Protein AF-A0A067FEH3-F1 (afdb_monomer_lite)

Secondary structure (DSSP, 8-state):
-----HHHHHHHHH-SSHHHHHHHHHHHHHH-TTS-TT---HHHHHHHHHHHHH-TTSS-SS-SEEE--TT-SSS---B-GGG--HHHHHHHHH--EEEEE-SSTT--EEEEE-EETTEE--S-SEEE-B-GGGHHHHHHHHHS----

InterPro domains:
  IPR003406 Glycosyl transferase, family 14 [PF02485] (1-92)
  IPR044174 Glycosyltransferase BC10-like [PTHR31042] (1-140)

pLDDT: mean 90.3, std 10.2, range [41.12, 98.25]

Structure (mmCIF, N/CA/C/O backbone):
data_AF-A0A067FEH3-F1
#
_entry.id   AF-A0A067FEH3-F1
#
loop_
_atom_site.group_PDB
_atom_site.id
_atom_site.type_symbol
_atom_site.label_atom_id
_atom_site.label_alt_id
_atom_site.label_comp_id
_atom_site.label_asym_id
_atom_site.label_entity_id
_atom_site.label_seq_id
_atom_site.pdbx_PDB_ins_code
_atom_site.Cartn_x
_atom_site.Cartn_y
_atom_site.Cartn_z
_atom_site.occupancy
_atom_site.B_iso_or_equiv
_atom_site.auth_seq_id
_atom_site.auth_comp_id
_atom_site.auth_asym_id
_atom_site.auth_atom_id
_atom_site.pdbx_PDB_model_num
ATOM 1 N N . TRP A 1 1 ? 1.293 -4.249 -1.354 1.00 89.81 1 TRP A N 1
ATOM 2 C CA . TRP A 1 1 ? -0.117 -4.588 -1.665 1.00 89.81 1 TRP A CA 1
ATOM 3 C C . TRP A 1 1 ? -0.618 -3.715 -2.790 1.00 89.81 1 TRP A C 1
ATOM 5 O O . TRP A 1 1 ? -0.515 -2.495 -2.693 1.00 89.81 1 TRP A O 1
ATOM 15 N N . PHE A 1 2 ? -1.157 -4.326 -3.836 1.00 93.31 2 PHE A N 1
ATOM 16 C CA . PHE A 1 2 ? -1.626 -3.628 -5.027 1.00 93.31 2 PHE A CA 1
ATOM 17 C C . PHE A 1 2 ? -2.899 -4.289 -5.554 1.00 93.31 2 PHE A C 1
ATOM 19 O O . PHE A 1 2 ? -3.169 -5.456 -5.277 1.00 93.31 2 PHE A O 1
ATOM 26 N N . ALA A 1 3 ? -3.658 -3.531 -6.335 1.00 93.75 3 ALA A N 1
ATOM 27 C CA . ALA A 1 3 ? -4.679 -4.055 -7.226 1.00 93.75 3 ALA A CA 1
ATOM 28 C C . ALA A 1 3 ? -4.201 -3.822 -8.660 1.00 93.75 3 ALA A C 1
ATOM 30 O O . ALA A 1 3 ? -3.560 -2.811 -8.942 1.00 93.75 3 ALA A O 1
ATOM 31 N N . MET A 1 4 ? -4.487 -4.759 -9.557 1.00 94.50 4 MET A N 1
ATOM 32 C CA . MET A 1 4 ? -3.948 -4.738 -10.913 1.00 94.50 4 MET A CA 1
ATOM 33 C C . MET A 1 4 ? -5.046 -5.063 -11.922 1.00 94.50 4 M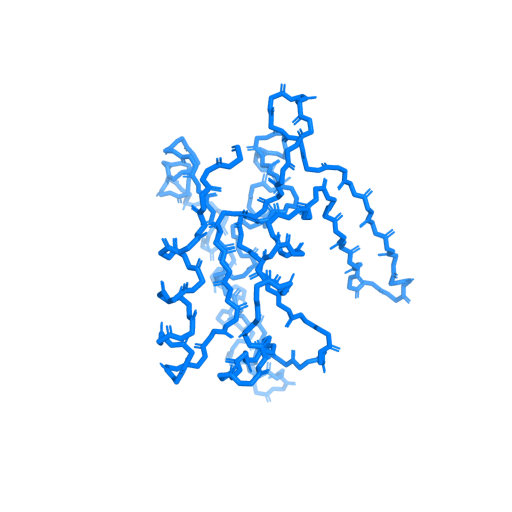ET A C 1
ATOM 35 O O . MET A 1 4 ? -5.849 -5.971 -11.711 1.00 94.50 4 MET A O 1
ATOM 39 N N . LYS A 1 5 ? -5.081 -4.323 -13.035 1.00 95.00 5 LYS A N 1
ATOM 40 C CA . LYS A 1 5 ? -5.953 -4.650 -14.168 1.00 95.00 5 LYS A CA 1
ATOM 41 C C . LYS A 1 5 ? -5.382 -5.848 -14.922 1.00 95.00 5 LYS A C 1
ATOM 43 O O . LYS A 1 5 ? -4.169 -6.027 -14.991 1.00 95.00 5 LYS A O 1
ATOM 48 N N . ARG A 1 6 ? -6.248 -6.609 -15.594 1.00 97.88 6 ARG A N 1
ATOM 49 C CA . ARG A 1 6 ? -5.829 -7.748 -16.429 1.00 97.88 6 ARG A CA 1
ATOM 50 C C . ARG A 1 6 ? -4.739 -7.375 -17.443 1.00 97.88 6 ARG A C 1
ATOM 52 O O . ARG A 1 6 ? -3.794 -8.135 -17.604 1.00 97.88 6 ARG A O 1
ATOM 59 N N . GLN A 1 7 ? -4.850 -6.210 -18.087 1.00 96.81 7 GLN A N 1
ATOM 60 C CA . GLN A 1 7 ? -3.854 -5.746 -19.063 1.00 96.81 7 GLN A CA 1
ATOM 61 C C . GLN A 1 7 ? -2.451 -5.623 -18.448 1.00 96.81 7 GLN A C 1
ATOM 63 O O . GLN A 1 7 ? -1.484 -6.111 -19.020 1.00 96.81 7 GLN A O 1
ATOM 68 N N . HIS A 1 8 ? -2.348 -5.049 -17.245 1.00 97.19 8 HIS A N 1
ATOM 69 C CA . HIS A 1 8 ? -1.084 -4.882 -16.533 1.00 97.19 8 HIS A CA 1
ATOM 70 C C . HIS A 1 8 ? -0.523 -6.236 -16.096 1.00 97.19 8 HIS A C 1
ATOM 72 O O . HIS A 1 8 ? 0.671 -6.460 -16.236 1.00 97.19 8 HIS A O 1
ATOM 78 N N . ALA A 1 9 ? -1.376 -7.180 -15.688 1.00 98.06 9 ALA A N 1
ATOM 79 C CA . ALA A 1 9 ? -0.938 -8.537 -15.355 1.00 98.06 9 ALA A CA 1
ATO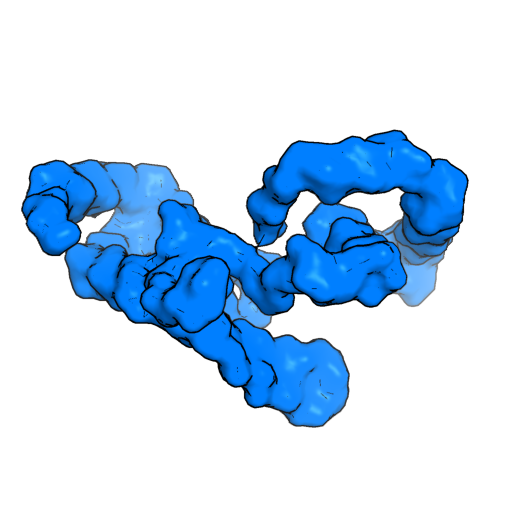M 80 C C . ALA A 1 9 ? -0.317 -9.262 -16.560 1.00 98.06 9 ALA A C 1
ATOM 82 O O . ALA A 1 9 ? 0.718 -9.908 -16.421 1.00 98.06 9 ALA A O 1
ATOM 83 N N . VAL A 1 10 ? -0.908 -9.118 -17.752 1.00 98.25 10 VAL A N 1
ATOM 84 C CA . VAL A 1 10 ? -0.336 -9.671 -18.991 1.00 98.25 10 VAL A CA 1
ATOM 85 C C . VAL A 1 10 ? 1.016 -9.024 -19.305 1.00 98.25 10 VAL A C 1
ATOM 87 O O . VAL A 1 10 ? 1.958 -9.741 -19.624 1.00 98.25 10 VAL A O 1
ATOM 90 N N . ILE A 1 11 ? 1.138 -7.700 -19.154 1.00 97.31 11 ILE A N 1
ATOM 91 C CA . ILE A 1 11 ? 2.406 -6.977 -19.355 1.00 97.31 11 ILE A CA 1
ATOM 92 C C . ILE A 1 11 ? 3.485 -7.473 -18.379 1.00 97.31 11 ILE A C 1
ATOM 94 O O . ILE A 1 11 ? 4.610 -7.717 -18.798 1.00 97.31 11 ILE A O 1
ATOM 98 N N . THR A 1 12 ? 3.149 -7.679 -17.100 1.00 97.06 12 THR A N 1
ATOM 99 C CA . THR A 1 12 ? 4.077 -8.247 -16.108 1.00 97.06 12 THR A CA 1
ATOM 100 C C . THR A 1 12 ? 4.536 -9.653 -16.489 1.00 97.06 12 THR A C 1
ATOM 102 O O . THR A 1 12 ? 5.724 -9.941 -16.409 1.00 97.06 12 THR A O 1
ATOM 105 N N . LEU A 1 13 ? 3.620 -10.530 -16.913 1.00 97.31 13 LEU A N 1
ATOM 106 C CA . LEU A 1 13 ? 3.962 -11.903 -17.307 1.00 97.31 13 LEU A CA 1
ATOM 107 C C . LEU A 1 13 ? 4.816 -11.960 -18.579 1.00 97.31 13 LEU A C 1
ATOM 109 O O . LEU A 1 13 ? 5.610 -12.883 -18.740 1.00 97.31 13 LEU A O 1
ATOM 113 N N . ALA A 1 14 ? 4.639 -10.993 -19.477 1.00 97.69 14 ALA A N 1
ATOM 114 C CA . ALA A 1 14 ? 5.392 -10.896 -20.717 1.00 97.69 14 ALA A CA 1
ATOM 115 C C . ALA A 1 14 ? 6.772 -10.235 -20.545 1.00 97.69 14 ALA A C 1
ATOM 117 O O . ALA A 1 14 ? 7.543 -10.216 -21.505 1.00 97.69 14 ALA A O 1
ATOM 118 N N . ASP A 1 15 ? 7.104 -9.688 -19.367 1.00 97.50 15 ASP A N 1
ATOM 119 C CA . ASP A 1 15 ? 8.379 -8.996 -19.176 1.00 97.50 15 ASP A CA 1
ATOM 120 C C . ASP A 1 15 ? 9.565 -9.968 -19.139 1.00 97.50 15 ASP A C 1
ATOM 122 O O . ASP A 1 15 ? 9.845 -10.643 -18.147 1.00 97.50 15 ASP A O 1
ATOM 126 N N . ASN A 1 16 ? 10.318 -9.975 -20.232 1.00 96.88 16 ASN A N 1
ATOM 127 C CA . ASN A 1 16 ? 11.575 -10.694 -20.384 1.00 96.88 16 ASN A CA 1
ATOM 128 C C . ASN A 1 16 ? 12.797 -9.757 -20.430 1.00 96.88 16 ASN A C 1
ATOM 130 O O . ASN A 1 16 ? 13.917 -10.236 -20.611 1.00 96.88 16 ASN A O 1
ATOM 134 N N . LEU A 1 17 ? 12.609 -8.441 -20.267 1.00 96.25 17 LEU A N 1
ATOM 135 C CA . LEU A 1 17 ? 13.663 -7.437 -20.424 1.00 96.25 17 LEU A CA 1
ATOM 136 C C . LEU A 1 17 ? 14.063 -6.789 -19.095 1.00 96.25 17 LEU A C 1
ATOM 138 O O . LEU A 1 17 ? 15.260 -6.682 -18.808 1.00 96.25 17 LEU A O 1
ATOM 142 N N . TYR A 1 18 ? 13.098 -6.325 -18.298 1.00 96.62 18 TYR A N 1
ATOM 143 C CA . TYR A 1 18 ? 13.375 -5.571 -17.072 1.00 96.62 18 TYR A CA 1
ATOM 144 C C . TYR A 1 18 ? 13.465 -6.477 -15.848 1.00 96.62 18 TYR A C 1
ATOM 146 O O . TYR A 1 18 ? 14.375 -6.297 -15.036 1.00 96.62 18 TYR A O 1
ATOM 154 N N . TYR A 1 19 ? 12.595 -7.482 -15.729 1.00 95.75 19 TYR A N 1
ATOM 155 C CA . TYR A 1 19 ? 12.597 -8.403 -14.596 1.00 95.75 19 TYR A CA 1
ATOM 156 C C . TYR A 1 19 ? 13.927 -9.148 -14.430 1.00 95.75 19 TYR A C 1
ATOM 158 O O . TYR A 1 19 ? 14.440 -9.146 -13.310 1.00 95.75 19 TYR A O 1
ATOM 166 N N . PRO A 1 20 ? 14.563 -9.711 -15.485 1.00 95.75 20 PRO A N 1
ATOM 167 C CA . PRO A 1 20 ? 15.865 -10.359 -15.323 1.00 95.75 20 PRO A CA 1
ATOM 168 C C . PRO A 1 20 ? 16.929 -9.398 -14.783 1.00 95.75 20 PRO A C 1
ATOM 170 O O . PRO A 1 20 ? 17.641 -9.741 -13.845 1.00 95.75 20 PRO A O 1
ATOM 173 N N . LYS A 1 21 ? 16.971 -8.156 -15.287 1.00 94.38 21 LYS A N 1
ATOM 174 C CA . LYS A 1 21 ? 17.904 -7.126 -14.803 1.00 94.38 21 LYS A CA 1
ATOM 175 C C . LYS A 1 21 ? 17.646 -6.773 -13.338 1.00 94.38 21 LYS A C 1
ATOM 177 O O . LYS A 1 21 ? 18.587 -6.693 -12.552 1.00 94.38 21 LYS A O 1
ATOM 182 N N . PHE A 1 22 ? 16.380 -6.580 -12.964 1.00 93.25 22 PHE A N 1
ATOM 183 C CA . PHE A 1 22 ? 15.990 -6.304 -11.582 1.00 93.25 22 PHE A CA 1
ATOM 184 C C . PHE A 1 22 ? 16.382 -7.462 -10.653 1.00 93.25 22 PHE A C 1
ATOM 186 O O . PHE A 1 22 ? 17.006 -7.236 -9.615 1.00 93.25 22 PHE A O 1
ATOM 193 N N . ARG A 1 23 ? 16.065 -8.703 -11.043 1.00 92.25 23 ARG A N 1
ATOM 194 C CA . ARG A 1 23 ? 16.409 -9.929 -10.313 1.00 92.25 23 ARG A CA 1
ATOM 195 C C . ARG A 1 23 ? 17.916 -10.053 -10.114 1.00 92.25 23 ARG A C 1
ATOM 197 O O . ARG A 1 23 ? 18.350 -10.331 -9.003 1.00 92.25 23 ARG A O 1
ATOM 204 N N . ASP A 1 24 ? 18.714 -9.833 -11.151 1.00 91.69 24 ASP A N 1
ATOM 205 C CA . ASP A 1 24 ? 20.163 -10.019 -11.067 1.00 91.69 24 ASP A CA 1
ATOM 206 C C . ASP A 1 24 ? 20.803 -8.980 -10.130 1.00 91.69 24 ASP A C 1
ATOM 208 O O . ASP A 1 24 ? 21.618 -9.332 -9.276 1.00 91.69 24 ASP A O 1
ATOM 212 N N . VAL A 1 25 ? 20.365 -7.715 -10.192 1.00 88.31 25 VAL A N 1
ATOM 213 C CA . VAL A 1 25 ? 20.784 -6.672 -9.235 1.00 88.31 25 VAL A CA 1
ATOM 214 C C . VAL A 1 25 ? 20.363 -7.031 -7.809 1.00 88.31 25 VAL A C 1
ATOM 216 O O . VAL A 1 25 ? 21.172 -6.954 -6.884 1.00 88.31 25 VAL A O 1
ATOM 219 N N . CYS A 1 26 ? 19.114 -7.457 -7.634 1.00 87.06 26 CYS A N 1
ATOM 220 C CA . CYS A 1 26 ? 18.570 -7.915 -6.361 1.00 87.06 26 CYS A CA 1
ATOM 221 C C . CYS A 1 26 ? 19.408 -9.053 -5.749 1.00 87.06 26 CYS A C 1
ATOM 223 O O . CYS A 1 26 ? 19.794 -8.972 -4.580 1.00 87.06 26 CYS A O 1
ATOM 225 N N . LEU A 1 27 ? 19.759 -10.068 -6.544 1.00 85.38 27 LEU A N 1
ATOM 226 C CA . LEU A 1 27 ? 20.594 -11.195 -6.125 1.00 85.38 27 LEU A CA 1
ATOM 227 C C . LEU A 1 27 ? 22.005 -10.740 -5.736 1.00 85.38 27 LEU A C 1
ATOM 229 O O . LEU A 1 27 ? 22.502 -11.114 -4.675 1.00 85.38 27 LEU A O 1
ATOM 233 N N . ILE A 1 28 ? 22.635 -9.874 -6.536 1.00 84.69 28 ILE A N 1
ATOM 234 C CA . ILE A 1 28 ? 23.952 -9.301 -6.211 1.00 84.69 28 ILE A CA 1
ATOM 235 C C . ILE A 1 28 ? 23.903 -8.545 -4.876 1.00 84.69 28 ILE A C 1
ATOM 237 O O . ILE A 1 28 ? 24.829 -8.644 -4.068 1.00 84.69 28 ILE A O 1
ATOM 241 N N . MET A 1 29 ? 22.833 -7.787 -4.624 1.00 80.94 29 MET A N 1
ATOM 242 C CA . MET A 1 29 ? 22.654 -7.064 -3.363 1.00 80.94 29 MET A CA 1
ATOM 243 C C . MET A 1 29 ? 22.483 -8.008 -2.170 1.00 80.94 29 MET A C 1
ATOM 245 O O . MET A 1 29 ? 23.049 -7.733 -1.115 1.00 80.94 29 MET A O 1
ATOM 249 N N . GLN A 1 30 ? 21.755 -9.116 -2.334 1.00 78.19 30 GLN A N 1
ATOM 250 C CA . GLN A 1 30 ? 21.559 -10.121 -1.283 1.00 78.19 30 GLN A CA 1
ATOM 251 C C . GLN A 1 30 ? 22.841 -10.907 -0.963 1.00 78.19 30 GLN A C 1
ATOM 253 O O . GLN A 1 30 ? 23.094 -11.225 0.200 1.00 78.19 30 GLN A O 1
ATOM 258 N N . LEU A 1 31 ? 23.662 -11.201 -1.975 1.00 80.12 31 LEU A N 1
ATOM 259 C CA . LEU A 1 31 ? 24.894 -11.984 -1.829 1.00 80.12 31 LEU A CA 1
ATOM 260 C C . LEU A 1 31 ? 26.087 -11.167 -1.318 1.00 80.12 31 LEU A C 1
ATOM 262 O O . LEU A 1 31 ? 27.097 -11.748 -0.930 1.00 80.12 31 LEU A O 1
ATOM 266 N N . ASN A 1 32 ? 26.004 -9.834 -1.309 1.00 74.50 32 ASN A N 1
ATOM 267 C CA . ASN A 1 32 ? 27.110 -8.983 -0.885 1.00 74.50 32 ASN A CA 1
ATOM 268 C C . ASN A 1 32 ? 27.197 -8.903 0.655 1.00 74.50 32 ASN A C 1
ATOM 270 O O . ASN A 1 32 ? 26.364 -8.243 1.271 1.00 74.50 32 ASN A O 1
ATOM 274 N N . PRO A 1 33 ? 28.236 -9.472 1.299 1.00 69.88 33 PRO A N 1
ATOM 275 C CA . PRO A 1 33 ? 28.358 -9.485 2.759 1.00 69.88 33 PRO A CA 1
ATOM 276 C C . PRO A 1 33 ? 28.657 -8.106 3.370 1.00 69.88 33 PRO A C 1
ATOM 278 O O . PRO A 1 33 ? 28.515 -7.937 4.576 1.00 69.88 33 PRO A O 1
ATOM 281 N N . LYS A 1 34 ? 29.066 -7.119 2.557 1.00 72.06 34 LYS A N 1
ATOM 282 C CA . LYS A 1 34 ? 29.303 -5.727 2.980 1.00 72.06 34 LYS A CA 1
ATOM 283 C C . LYS A 1 34 ? 28.064 -4.842 2.846 1.00 72.06 34 LYS A C 1
ATOM 285 O O . LYS A 1 34 ? 28.074 -3.712 3.326 1.00 72.06 34 LYS A O 1
ATOM 290 N N . ARG A 1 35 ? 27.017 -5.310 2.161 1.00 63.31 35 ARG A N 1
ATOM 291 C CA . ARG A 1 35 ? 25.737 -4.606 2.056 1.00 63.31 35 ARG A CA 1
ATOM 292 C C . ARG A 1 35 ? 24.742 -5.300 2.970 1.00 63.31 35 ARG A C 1
ATOM 294 O O . ARG A 1 35 ? 24.708 -6.521 3.060 1.00 63.31 35 ARG A O 1
ATOM 301 N N . ASN A 1 36 ? 23.947 -4.511 3.682 1.00 57.62 36 ASN A N 1
ATOM 302 C CA . ASN A 1 36 ? 22.897 -5.058 4.528 1.00 57.62 36 ASN A CA 1
ATOM 303 C C . ASN A 1 36 ? 21.978 -5.927 3.645 1.00 57.62 36 ASN A C 1
ATOM 305 O O . ASN A 1 36 ? 21.452 -5.431 2.647 1.00 57.62 36 ASN A O 1
ATOM 309 N N . ARG A 1 37 ? 21.800 -7.210 3.986 1.00 55.78 37 ARG A N 1
ATOM 310 C CA . ARG A 1 37 ? 21.097 -8.237 3.178 1.00 55.78 37 ARG A CA 1
ATOM 311 C C . ARG A 1 37 ? 19.602 -7.947 2.921 1.00 55.78 37 ARG A C 1
ATOM 313 O O . ARG A 1 37 ? 18.896 -8.782 2.371 1.00 55.78 37 ARG A O 1
ATOM 320 N N . SER A 1 38 ? 19.101 -6.785 3.339 1.00 57.72 38 SER A N 1
ATOM 321 C CA . SER A 1 38 ? 17.685 -6.510 3.604 1.00 57.72 38 SER A CA 1
ATOM 322 C C . SER A 1 38 ? 16.954 -5.707 2.519 1.00 57.72 38 SER A C 1
ATOM 324 O O . SER A 1 38 ? 15.786 -5.386 2.711 1.00 57.72 38 SER A O 1
ATOM 326 N N . TYR A 1 39 ? 17.596 -5.327 1.411 1.00 66.12 39 TYR A N 1
ATOM 327 C CA . TYR A 1 39 ? 17.033 -4.281 0.537 1.00 66.12 39 TYR A CA 1
ATOM 328 C C . TYR A 1 39 ? 16.361 -4.755 -0.750 1.00 66.12 39 TYR A C 1
ATOM 330 O O . TYR A 1 39 ? 15.831 -3.925 -1.483 1.00 66.12 39 TYR A O 1
ATOM 338 N N . CYS A 1 40 ? 16.346 -6.056 -1.044 1.00 78.06 40 CYS A N 1
ATOM 339 C CA . CYS A 1 40 ? 15.552 -6.535 -2.168 1.00 78.06 40 CYS A CA 1
ATOM 340 C C . CYS A 1 40 ? 14.175 -7.019 -1.707 1.00 78.06 40 CYS A C 1
ATOM 342 O O . CYS A 1 40 ? 13.985 -8.199 -1.416 1.00 78.06 40 CYS A O 1
ATOM 344 N N . VAL A 1 41 ? 13.227 -6.084 -1.668 1.00 85.06 41 VAL A N 1
ATOM 345 C CA . VAL A 1 41 ? 11.799 -6.332 -1.434 1.00 85.06 41 VAL A CA 1
ATOM 346 C C . VAL A 1 41 ? 11.091 -6.244 -2.786 1.00 85.06 41 VAL A C 1
ATOM 348 O O . VAL A 1 41 ? 10.537 -5.214 -3.171 1.00 85.06 41 VAL A O 1
ATOM 351 N N . ALA A 1 42 ? 11.253 -7.294 -3.597 1.00 87.69 42 ALA A N 1
ATOM 352 C CA . ALA A 1 42 ? 10.846 -7.282 -5.003 1.00 87.69 42 ALA A CA 1
ATOM 353 C C . ALA A 1 42 ? 9.350 -6.980 -5.180 1.00 87.69 42 ALA A C 1
ATOM 355 O O . ALA A 1 42 ? 8.969 -6.244 -6.088 1.00 87.69 42 ALA A O 1
ATOM 356 N N . ASP A 1 43 ? 8.516 -7.498 -4.286 1.00 87.88 43 ASP A N 1
ATOM 357 C CA . ASP A 1 43 ? 7.074 -7.275 -4.243 1.00 87.88 43 ASP A CA 1
ATOM 358 C C . ASP A 1 43 ? 6.680 -5.821 -3.928 1.00 87.88 43 ASP A C 1
ATOM 360 O O . ASP A 1 43 ? 5.605 -5.382 -4.342 1.00 87.88 43 ASP A O 1
ATOM 364 N N . GLU A 1 44 ? 7.546 -5.053 -3.261 1.00 90.94 44 GLU A N 1
ATOM 365 C CA . GLU A 1 44 ? 7.324 -3.628 -2.980 1.00 90.94 44 GLU A CA 1
ATOM 366 C C . GLU A 1 44 ? 7.927 -2.697 -4.039 1.00 90.94 44 GLU A C 1
ATOM 368 O O . GLU A 1 44 ? 7.422 -1.591 -4.232 1.00 90.94 44 GLU A O 1
ATOM 373 N N . HIS A 1 45 ? 8.975 -3.126 -4.750 1.00 90.00 45 HIS A N 1
ATOM 374 C CA . HIS A 1 45 ? 9.738 -2.236 -5.633 1.00 90.00 45 HIS A CA 1
ATOM 375 C C . HIS A 1 45 ? 9.586 -2.521 -7.126 1.00 90.00 45 HIS A C 1
ATOM 377 O O . HIS A 1 45 ? 9.515 -1.577 -7.911 1.00 90.00 45 HIS A O 1
ATOM 383 N N . TYR A 1 46 ? 9.521 -3.785 -7.547 1.00 94.31 46 TYR A N 1
ATOM 384 C CA . TYR A 1 46 ? 9.629 -4.107 -8.970 1.00 94.31 46 TYR A CA 1
ATOM 385 C C . TYR A 1 46 ? 8.436 -3.579 -9.776 1.00 94.31 46 TYR A C 1
ATOM 387 O O . TYR A 1 46 ? 8.637 -2.843 -10.739 1.00 94.31 46 TYR A O 1
ATOM 395 N N . LEU A 1 47 ? 7.199 -3.888 -9.369 1.00 95.56 47 LEU A N 1
ATOM 396 C CA . LEU A 1 47 ? 6.010 -3.475 -10.125 1.00 95.56 47 LEU A CA 1
ATOM 397 C C . LEU A 1 47 ? 5.847 -1.946 -10.199 1.00 95.56 47 LEU A C 1
ATOM 399 O O . LEU A 1 47 ? 5.624 -1.450 -11.305 1.00 95.56 47 LEU A O 1
ATOM 403 N N . PRO A 1 48 ? 5.998 -1.172 -9.101 1.00 93.69 48 PRO A N 1
ATOM 404 C CA . PRO A 1 48 ? 5.952 0.287 -9.187 1.00 93.69 48 PRO A CA 1
ATOM 405 C C . PRO A 1 48 ? 7.031 0.867 -10.106 1.00 93.69 48 PRO A C 1
ATOM 407 O O . PRO A 1 48 ? 6.732 1.744 -10.911 1.00 93.69 48 PRO A O 1
ATOM 410 N N . THR A 1 49 ? 8.270 0.364 -10.042 1.00 93.81 49 THR A N 1
ATOM 411 C CA . THR A 1 49 ? 9.347 0.822 -10.934 1.00 93.81 49 THR A CA 1
ATOM 412 C C . THR A 1 49 ? 9.055 0.474 -12.390 1.00 93.81 49 THR A C 1
ATOM 414 O O . THR A 1 49 ? 9.188 1.328 -13.263 1.00 93.81 49 THR A O 1
ATOM 417 N N . PHE A 1 50 ? 8.638 -0.762 -12.655 1.00 96.62 50 PHE A N 1
ATOM 418 C CA . PHE A 1 50 ? 8.379 -1.252 -14.002 1.00 96.62 50 PHE A CA 1
ATOM 419 C C . PHE A 1 50 ? 7.247 -0.476 -14.684 1.00 96.62 50 PHE A C 1
ATOM 421 O O . PHE A 1 50 ? 7.425 0.028 -15.793 1.00 96.62 50 PHE A O 1
ATOM 428 N N . PHE A 1 51 ? 6.112 -0.285 -14.009 1.00 96.94 51 PHE A N 1
ATOM 429 C CA . PHE A 1 51 ? 4.997 0.451 -14.604 1.00 96.94 51 PHE A CA 1
ATOM 430 C C . PHE A 1 51 ? 5.222 1.958 -14.679 1.00 96.94 51 PHE A C 1
ATOM 432 O O . PHE A 1 51 ? 4.710 2.580 -15.602 1.00 96.94 51 PHE A O 1
ATOM 439 N N . ASN A 1 52 ? 6.042 2.544 -13.805 1.00 95.25 52 ASN A N 1
ATOM 440 C CA . ASN A 1 52 ? 6.439 3.943 -13.966 1.00 95.25 52 ASN A CA 1
ATOM 441 C C . ASN A 1 52 ? 7.276 4.175 -15.243 1.00 95.25 52 ASN A C 1
ATOM 443 O O . ASN A 1 52 ? 7.308 5.288 -15.758 1.00 95.25 52 ASN A O 1
ATOM 447 N N . ILE A 1 53 ? 7.943 3.136 -15.763 1.00 95.88 53 ILE A N 1
ATOM 448 C CA . ILE A 1 53 ? 8.676 3.188 -17.037 1.00 95.88 53 ILE A CA 1
ATOM 449 C C . ILE A 1 53 ? 7.737 2.924 -18.221 1.00 95.88 53 ILE A C 1
ATOM 451 O O . ILE A 1 53 ? 7.798 3.641 -19.216 1.00 95.88 53 ILE A O 1
ATOM 455 N N . ILE A 1 54 ? 6.900 1.885 -18.133 1.00 96.69 54 ILE A N 1
ATOM 456 C CA . ILE A 1 54 ? 6.151 1.364 -19.290 1.00 96.69 54 ILE A CA 1
ATOM 457 C C . ILE A 1 54 ? 4.779 2.017 -19.478 1.00 96.69 54 ILE A C 1
ATOM 459 O O . ILE A 1 54 ? 4.349 2.205 -20.612 1.00 96.69 54 ILE A O 1
ATOM 463 N N . ASP A 1 55 ? 4.078 2.349 -18.395 1.00 96.12 55 ASP A N 1
ATOM 464 C CA . ASP A 1 55 ? 2.718 2.894 -18.447 1.00 96.12 55 ASP A CA 1
ATOM 465 C C . ASP A 1 55 ? 2.435 3.818 -17.242 1.00 96.12 55 ASP A C 1
ATOM 467 O O . ASP A 1 55 ? 1.585 3.512 -16.397 1.00 96.12 55 ASP A O 1
ATOM 471 N N . PRO A 1 56 ? 3.144 4.961 -17.125 1.00 94.44 56 PRO A N 1
ATOM 472 C CA . PRO A 1 56 ? 2.974 5.872 -15.993 1.00 94.44 56 PRO A CA 1
ATOM 473 C C . PRO A 1 56 ? 1.567 6.488 -15.929 1.00 94.44 56 PRO A C 1
ATOM 475 O O . PRO A 1 56 ? 1.103 6.850 -14.852 1.00 94.44 56 PRO A O 1
ATOM 478 N N . GLY A 1 57 ? 0.869 6.594 -17.066 1.00 92.38 57 GLY A N 1
ATOM 479 C CA . GLY A 1 57 ? -0.506 7.099 -17.129 1.00 92.38 57 GLY A CA 1
ATOM 480 C C . GLY A 1 57 ? -1.574 6.067 -16.751 1.00 92.38 57 GLY A C 1
ATOM 481 O O . GLY A 1 57 ? -2.699 6.442 -16.418 1.00 92.38 57 GLY A O 1
ATOM 482 N N . GLY A 1 58 ? -1.252 4.771 -16.794 1.00 91.94 58 GLY A N 1
ATOM 483 C CA . GLY A 1 58 ? -2.189 3.689 -16.491 1.00 91.94 58 GLY A CA 1
ATOM 484 C C . GLY A 1 58 ? -2.195 3.215 -15.038 1.00 91.94 58 GLY A C 1
ATOM 485 O O . GLY A 1 58 ? -3.023 2.358 -14.700 1.00 91.94 58 GLY A O 1
ATOM 486 N N . ILE A 1 59 ? -1.325 3.767 -14.185 1.00 92.00 59 ILE A N 1
ATOM 487 C CA . ILE A 1 59 ? -1.222 3.446 -12.755 1.00 92.00 59 ILE A CA 1
ATOM 488 C C . ILE A 1 59 ? -1.734 4.575 -11.856 1.00 92.00 59 ILE A C 1
ATOM 490 O O . ILE A 1 59 ? -1.749 5.746 -12.222 1.00 92.00 59 ILE A O 1
ATOM 494 N N . SER A 1 60 ? -2.140 4.214 -10.638 1.00 89.50 60 SER A N 1
ATOM 495 C CA . SER A 1 60 ? -2.362 5.164 -9.549 1.00 89.50 60 SER A CA 1
ATOM 496 C C . SER A 1 60 ? -1.140 5.207 -8.634 1.00 89.50 60 SER A C 1
ATOM 498 O O . SER A 1 60 ? -0.598 4.168 -8.265 1.00 89.50 60 SER A O 1
ATOM 500 N N . ASN A 1 61 ? -0.763 6.399 -8.169 1.00 88.44 61 ASN A N 1
ATOM 501 C CA . ASN A 1 61 ? 0.320 6.587 -7.188 1.00 88.44 61 ASN A CA 1
ATOM 502 C C . ASN A 1 61 ? -0.094 6.217 -5.747 1.00 88.44 61 ASN A C 1
ATOM 504 O O . ASN A 1 61 ? 0.472 6.719 -4.779 1.00 88.44 61 ASN A O 1
ATOM 508 N N . TRP A 1 62 ? -1.138 5.403 -5.594 1.00 90.44 62 TRP A N 1
ATOM 509 C CA . TRP A 1 62 ? -1.740 5.037 -4.318 1.00 90.44 62 TRP A CA 1
ATOM 510 C C . TRP A 1 62 ? -2.443 3.671 -4.429 1.00 90.44 62 TRP A C 1
ATOM 512 O O . TRP A 1 62 ? -2.768 3.222 -5.533 1.00 90.44 62 TRP A O 1
ATOM 522 N N . SER A 1 63 ? -2.646 2.995 -3.292 1.00 91.00 63 SER A N 1
ATOM 523 C CA . SER A 1 63 ? -3.223 1.642 -3.205 1.00 91.00 63 SER A CA 1
ATOM 524 C C . SER A 1 63 ? -4.609 1.649 -2.560 1.00 91.00 63 SER A C 1
ATOM 526 O O . SER A 1 63 ? -4.869 2.430 -1.652 1.00 91.00 63 SER A O 1
ATOM 528 N N . LEU A 1 64 ? -5.473 0.709 -2.952 1.00 93.62 64 LEU A N 1
ATOM 529 C CA . LEU A 1 64 ? -6.824 0.530 -2.393 1.00 93.62 64 LEU A CA 1
ATOM 530 C C . LEU A 1 64 ? -6.837 0.002 -0.946 1.00 93.62 64 LEU A C 1
ATOM 532 O O . LEU A 1 64 ? -7.907 -0.263 -0.403 1.00 93.62 64 LEU A O 1
ATOM 536 N N . THR A 1 65 ? -5.672 -0.218 -0.333 1.00 95.44 65 THR A N 1
ATOM 537 C CA . THR A 1 65 ? -5.545 -0.755 1.027 1.00 95.44 65 THR A CA 1
ATOM 538 C C . THR A 1 65 ? -5.038 0.317 1.985 1.00 95.44 65 THR A C 1
ATOM 540 O O . THR A 1 65 ? -3.900 0.763 1.848 1.00 95.44 65 THR A O 1
ATOM 543 N N . HIS A 1 66 ? -5.853 0.679 2.976 1.00 96.06 66 HIS A N 1
ATOM 544 C CA . HIS A 1 66 ? -5.441 1.506 4.107 1.00 96.06 66 HIS A CA 1
ATOM 545 C C . HIS A 1 66 ? -4.406 0.769 4.949 1.00 96.06 66 HIS A C 1
ATOM 547 O O . HIS A 1 66 ? -4.574 -0.410 5.284 1.00 96.06 66 HIS A O 1
ATOM 553 N N . VAL A 1 67 ? -3.341 1.477 5.304 1.00 95.56 67 VAL A N 1
ATOM 554 C CA . VAL A 1 67 ? -2.273 0.968 6.156 1.00 95.56 67 VAL A CA 1
ATOM 555 C C . VAL A 1 67 ? -1.816 2.084 7.083 1.00 95.56 67 VAL A C 1
ATOM 557 O O . VAL A 1 67 ? -1.459 3.166 6.624 1.00 95.56 67 VAL A O 1
ATOM 560 N N . ASP A 1 68 ? -1.782 1.806 8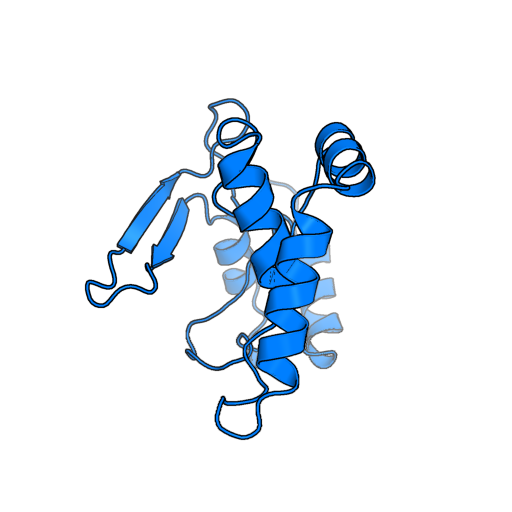.381 1.00 95.50 68 ASP A N 1
ATOM 561 C CA . ASP A 1 68 ? -1.350 2.777 9.380 1.00 95.50 68 ASP A CA 1
ATOM 562 C C . ASP A 1 68 ? 0.161 2.699 9.627 1.00 95.50 68 ASP A C 1
ATOM 564 O O . ASP A 1 68 ? 0.674 1.754 10.230 1.00 95.50 68 ASP A O 1
ATOM 568 N N . TRP A 1 69 ? 0.874 3.718 9.150 1.00 93.00 69 TRP A N 1
ATOM 569 C CA . TRP A 1 69 ? 2.320 3.884 9.317 1.00 93.00 69 TRP A CA 1
ATOM 570 C C . TRP A 1 69 ? 2.695 4.913 10.392 1.00 93.00 69 TRP A C 1
ATOM 572 O O . TRP A 1 69 ? 3.854 5.329 10.457 1.00 93.00 69 TRP A O 1
ATOM 582 N N . SER A 1 70 ? 1.754 5.320 11.252 1.00 92.50 70 SER A N 1
ATOM 583 C CA . SER A 1 70 ? 1.989 6.326 12.302 1.00 92.50 70 SER A CA 1
ATOM 584 C C . SER A 1 70 ? 3.165 5.975 13.225 1.00 92.50 70 SER A C 1
ATOM 586 O O . SER A 1 70 ? 3.895 6.865 13.660 1.00 92.50 70 SER A O 1
ATOM 588 N N . GLU A 1 71 ? 3.418 4.682 13.450 1.00 93.81 71 GLU A N 1
ATOM 589 C CA . GLU A 1 71 ? 4.526 4.188 14.279 1.00 93.81 71 GLU A CA 1
ATOM 590 C C . GLU A 1 71 ? 5.912 4.254 13.608 1.00 93.81 71 GLU A C 1
ATOM 592 O O . GLU A 1 71 ? 6.918 4.083 14.295 1.00 93.81 71 GLU A O 1
ATOM 597 N N . LYS A 1 72 ? 5.994 4.476 12.287 1.00 88.88 72 LYS A N 1
ATOM 598 C CA . LYS A 1 72 ? 7.254 4.567 11.513 1.00 88.88 72 LYS A CA 1
ATOM 599 C C . LYS A 1 72 ? 8.215 3.376 11.705 1.00 88.88 72 LYS A C 1
ATOM 601 O O . LYS A 1 72 ? 9.435 3.538 11.675 1.00 88.88 72 LYS A O 1
ATOM 606 N N . LYS A 1 73 ? 7.668 2.174 11.903 1.00 90.50 73 LYS A N 1
ATOM 607 C CA . LYS A 1 73 ? 8.414 0.905 11.993 1.00 90.50 73 LYS A CA 1
ATOM 608 C C . LYS A 1 73 ? 8.507 0.222 10.622 1.00 90.50 73 LYS A C 1
ATOM 610 O O . LYS A 1 73 ? 7.851 0.637 9.675 1.00 90.50 73 LYS A O 1
ATOM 615 N N . PHE A 1 74 ? 9.264 -0.877 10.538 1.00 87.25 74 PHE A N 1
ATOM 616 C CA . PHE A 1 74 ? 9.329 -1.747 9.346 1.00 87.25 74 PHE A CA 1
ATOM 617 C C . PHE A 1 74 ? 7.989 -2.393 8.972 1.00 87.25 74 PHE A C 1
ATOM 619 O O . PHE A 1 74 ? 7.785 -2.823 7.839 1.00 87.25 74 PHE A O 1
ATOM 626 N N . HIS A 1 75 ? 7.072 -2.485 9.930 1.00 92.06 75 HIS A N 1
ATOM 627 C CA . HIS A 1 75 ? 5.732 -3.006 9.724 1.00 92.06 75 HIS A CA 1
ATOM 628 C C . HIS A 1 75 ? 4.712 -1.976 10.197 1.00 92.06 75 HIS A C 1
ATOM 630 O O . HIS A 1 75 ? 4.989 -1.246 11.153 1.00 92.06 75 HIS A O 1
ATOM 636 N N . PRO A 1 76 ? 3.537 -1.923 9.555 1.00 95.00 76 PRO A N 1
ATOM 637 C CA . PRO A 1 76 ? 2.497 -0.996 9.959 1.00 95.00 76 PRO A CA 1
ATOM 638 C C . PRO A 1 76 ? 1.911 -1.369 11.319 1.00 95.00 76 PRO A C 1
ATOM 640 O O . PRO A 1 76 ? 2.019 -2.526 11.753 1.00 95.00 76 PRO A O 1
ATOM 643 N N . LYS A 1 77 ? 1.253 -0.396 11.958 1.00 97.00 77 LYS A N 1
ATOM 644 C CA . LYS A 1 77 ? 0.523 -0.594 13.210 1.00 97.00 77 LYS A CA 1
ATOM 645 C C . LYS A 1 77 ? -0.442 -1.768 13.055 1.00 97.00 77 LYS A C 1
ATOM 647 O O . LYS A 1 77 ? -1.127 -1.926 12.039 1.00 97.00 77 LYS A O 1
ATOM 652 N N . MET A 1 78 ? -0.474 -2.604 14.087 1.00 97.62 78 MET A N 1
ATOM 653 C CA . MET A 1 78 ? -1.458 -3.664 14.225 1.00 97.62 78 MET A CA 1
ATOM 654 C C . MET A 1 78 ? -2.556 -3.189 15.173 1.00 97.62 78 MET A C 1
ATOM 656 O O . MET A 1 78 ? -2.301 -3.036 16.365 1.00 97.62 78 MET A O 1
ATOM 660 N N . TYR A 1 79 ? -3.754 -2.961 14.642 1.00 98.06 79 TYR A N 1
ATOM 661 C CA . TYR A 1 79 ? -4.941 -2.655 15.431 1.00 98.06 79 TYR A CA 1
ATOM 662 C C . TYR A 1 79 ? -5.311 -3.858 16.301 1.00 98.06 79 TYR A C 1
ATOM 664 O O . TYR A 1 79 ? -5.420 -4.979 15.795 1.00 98.06 79 TYR A O 1
ATOM 672 N N . LYS A 1 80 ? -5.489 -3.618 17.597 1.00 98.12 80 LYS A N 1
ATOM 673 C CA . LYS A 1 80 ? -6.015 -4.576 18.577 1.00 98.12 80 LYS A CA 1
ATOM 674 C C . LYS A 1 80 ? -7.505 -4.338 18.795 1.00 98.12 80 LYS A C 1
ATOM 676 O O . LYS A 1 80 ? -8.035 -3.321 18.349 1.00 98.12 80 LYS A O 1
ATOM 681 N N . ALA A 1 81 ? -8.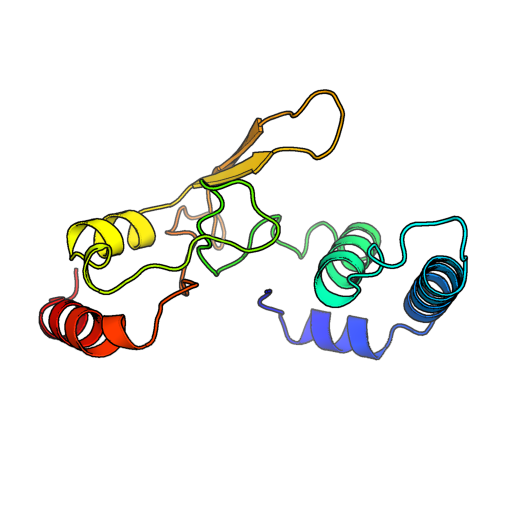175 -5.230 19.526 1.00 97.69 81 ALA A N 1
ATOM 682 C CA . ALA A 1 81 ? -9.599 -5.082 19.840 1.00 97.69 81 ALA A CA 1
ATOM 683 C C . ALA A 1 81 ? -9.954 -3.684 20.388 1.00 97.69 81 ALA A C 1
ATOM 685 O O . ALA A 1 81 ? -10.926 -3.080 19.943 1.00 97.69 81 ALA A O 1
ATOM 686 N N . SER A 1 82 ? -9.116 -3.128 21.273 1.00 96.81 82 SER A N 1
ATOM 687 C CA . SER A 1 82 ? -9.304 -1.795 21.866 1.00 96.81 82 SER A CA 1
ATOM 688 C C . SER A 1 82 ? -9.171 -0.630 20.881 1.00 96.81 82 SER A C 1
ATOM 690 O O . SER A 1 82 ? -9.667 0.454 21.164 1.00 96.81 82 SER A O 1
ATOM 692 N N . ASP A 1 83 ? -8.473 -0.818 19.757 1.00 97.25 83 ASP A N 1
ATOM 693 C CA . ASP A 1 83 ? -8.343 0.216 18.727 1.00 97.25 83 ASP A CA 1
ATOM 694 C C . ASP A 1 83 ? -9.570 0.254 17.797 1.00 97.25 83 ASP A C 1
ATOM 696 O O . ASP A 1 83 ? -9.847 1.283 17.184 1.00 97.25 83 ASP A O 1
ATOM 700 N N . VAL A 1 84 ? -10.284 -0.868 17.643 1.00 97.06 84 VAL A N 1
ATOM 701 C CA . VAL A 1 84 ? -11.352 -1.015 16.647 1.00 97.06 84 VAL A CA 1
ATOM 702 C C . VAL A 1 84 ? -12.665 -0.444 17.169 1.00 97.06 84 VAL A C 1
ATOM 704 O O . VAL A 1 84 ? -13.381 -1.081 17.938 1.00 97.06 84 VAL A O 1
ATOM 707 N N . THR A 1 85 ? -12.994 0.755 16.693 1.00 96.19 85 THR A N 1
ATOM 708 C CA . THR A 1 85 ? -14.236 1.475 16.996 1.00 96.19 85 THR A CA 1
ATOM 709 C C . THR A 1 85 ? -14.984 1.844 15.715 1.00 96.19 85 THR A C 1
ATOM 711 O O . THR A 1 85 ? -14.393 1.932 14.635 1.00 96.19 85 THR A O 1
ATOM 714 N N . SER A 1 86 ? -16.289 2.119 15.816 1.00 94.94 86 SER A N 1
ATOM 715 C CA . SER A 1 86 ? -17.077 2.621 14.678 1.00 94.94 86 SER A CA 1
ATOM 716 C C . SER A 1 86 ? -16.503 3.920 14.107 1.00 94.94 86 SER A C 1
ATOM 718 O O . SER A 1 86 ? -16.552 4.139 12.899 1.00 94.94 86 SER A O 1
ATOM 720 N N . GLU A 1 87 ? -15.922 4.766 14.961 1.00 95.38 87 GLU A N 1
ATOM 721 C CA . GLU A 1 87 ? -15.246 5.995 14.548 1.00 95.38 87 GLU A CA 1
ATOM 722 C C . GLU A 1 87 ? -13.987 5.703 13.726 1.00 95.38 87 GLU A C 1
ATOM 724 O O . GLU A 1 87 ? -13.811 6.302 12.666 1.00 95.38 87 GLU A O 1
ATOM 729 N N . LEU A 1 88 ? -13.152 4.743 14.147 1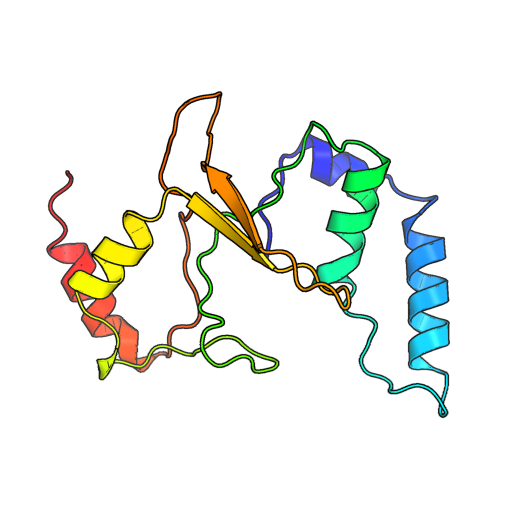.00 95.94 88 LEU A N 1
ATOM 730 C CA . LEU A 1 88 ? -11.984 4.324 13.368 1.00 95.94 88 LEU A CA 1
ATOM 731 C C . LEU A 1 88 ? -12.403 3.866 11.966 1.00 95.94 88 LEU A C 1
ATOM 733 O O . LEU A 1 88 ? -11.832 4.322 10.976 1.00 95.94 88 LEU A O 1
ATOM 737 N N . ILE A 1 89 ? -13.405 2.986 11.877 1.00 95.25 89 ILE A N 1
ATOM 738 C CA . ILE A 1 89 ? -13.886 2.472 10.589 1.00 95.25 89 ILE A CA 1
ATOM 739 C C . ILE A 1 89 ? -14.438 3.612 9.732 1.00 95.25 89 ILE A C 1
ATOM 741 O O . ILE A 1 89 ? -14.043 3.740 8.573 1.00 95.25 89 ILE A O 1
ATOM 745 N N . LYS A 1 90 ? -15.259 4.500 10.307 1.00 94.00 90 LYS A N 1
ATOM 746 C CA . LYS A 1 90 ? -15.784 5.678 9.607 1.00 94.00 90 LYS A CA 1
ATOM 747 C C . LYS A 1 90 ? -14.658 6.558 9.062 1.00 94.00 90 LYS A C 1
ATOM 749 O O . LYS A 1 90 ? -14.705 6.918 7.888 1.00 94.00 90 LYS A O 1
ATOM 754 N N . ASN A 1 91 ? -13.634 6.835 9.868 1.00 95.12 91 ASN A N 1
ATOM 755 C CA . ASN A 1 91 ? -12.482 7.641 9.470 1.00 95.12 91 ASN A CA 1
ATOM 756 C C . ASN A 1 91 ? -11.698 6.994 8.326 1.00 95.12 91 ASN A C 1
ATOM 758 O O . ASN A 1 91 ? -11.371 7.676 7.364 1.00 95.12 91 ASN A O 1
ATOM 762 N N . ILE A 1 92 ? -11.445 5.683 8.381 1.00 95.31 92 ILE A N 1
ATOM 763 C CA . ILE A 1 92 ? -10.762 4.964 7.293 1.00 95.31 92 ILE A CA 1
ATOM 764 C C . ILE A 1 92 ? -11.590 5.022 6.001 1.00 95.31 92 ILE A C 1
ATOM 766 O O . ILE A 1 92 ? -11.045 5.275 4.927 1.00 95.31 92 ILE A O 1
ATOM 770 N N . THR A 1 93 ? -12.908 4.816 6.096 1.00 93.88 93 THR A N 1
ATOM 771 C CA . THR A 1 93 ? -13.811 4.798 4.930 1.00 93.88 93 THR A CA 1
ATOM 772 C C . THR A 1 93 ? -14.088 6.175 4.329 1.00 93.88 93 THR A C 1
ATOM 774 O O . THR A 1 93 ? -14.579 6.252 3.206 1.00 93.88 93 THR A O 1
ATOM 777 N N . SER A 1 94 ? -13.785 7.261 5.045 1.00 94.81 94 SER A N 1
ATOM 778 C CA . SER A 1 94 ? -13.987 8.630 4.566 1.00 94.81 94 SER A CA 1
ATOM 779 C C . SER A 1 94 ? -12.725 9.267 3.980 1.00 94.81 94 SER A C 1
ATOM 781 O O . SER A 1 94 ? -12.825 10.338 3.382 1.00 94.81 94 SER A O 1
ATOM 783 N N . VAL A 1 95 ? -11.551 8.626 4.097 1.00 95.38 95 VAL A N 1
ATOM 784 C CA . VAL A 1 95 ? -10.308 9.148 3.512 1.00 95.38 95 VAL A CA 1
ATOM 785 C C . VAL A 1 95 ? -10.422 9.182 1.996 1.00 95.38 95 VAL A C 1
ATOM 787 O O . VAL A 1 95 ? -10.517 8.143 1.350 1.00 95.38 95 VAL A O 1
ATOM 790 N N . ASP A 1 96 ? -10.356 10.375 1.419 1.00 94.88 96 ASP A N 1
ATOM 791 C CA . ASP A 1 96 ? -10.459 10.623 -0.022 1.00 94.88 96 ASP A CA 1
ATOM 792 C C . ASP A 1 96 ? -9.260 11.415 -0.582 1.00 94.88 96 ASP A C 1
ATOM 794 O O . ASP A 1 96 ? -9.278 11.891 -1.722 1.00 94.88 96 ASP A O 1
ATOM 798 N N . ILE A 1 97 ? -8.198 11.522 0.220 1.00 94.38 97 ILE A N 1
ATOM 799 C CA . ILE A 1 97 ? -6.887 12.042 -0.157 1.00 94.38 97 ILE A CA 1
ATOM 800 C C . ILE A 1 97 ? -5.816 10.990 0.128 1.00 94.38 97 ILE A C 1
ATOM 802 O O . ILE A 1 97 ? -5.839 10.318 1.154 1.00 94.38 97 ILE A O 1
ATOM 806 N N . SER A 1 98 ? -4.852 10.868 -0.775 1.00 92.62 98 SER A N 1
ATOM 807 C CA . SER A 1 98 ? -3.658 10.059 -0.570 1.00 92.62 98 SER A CA 1
ATOM 808 C C . SER A 1 98 ? -2.488 10.974 -0.248 1.00 92.62 98 SER A C 1
ATOM 810 O O . SER A 1 98 ? -2.176 11.886 -1.016 1.00 92.62 98 SER A O 1
ATOM 812 N N . GLU A 1 99 ? -1.809 10.680 0.854 1.00 91.31 99 GLU A N 1
ATOM 813 C CA . GLU A 1 99 ? -0.588 11.354 1.277 1.00 91.31 99 GLU A CA 1
ATOM 814 C C . GLU A 1 99 ? 0.617 10.432 1.074 1.00 91.31 99 GLU A C 1
ATOM 816 O O . GLU A 1 99 ? 0.600 9.263 1.460 1.00 91.31 99 GLU A O 1
ATOM 821 N N . HIS A 1 100 ? 1.670 10.954 0.454 1.00 88.62 100 HIS A N 1
ATOM 822 C CA . HIS A 1 100 ? 2.929 10.253 0.252 1.00 88.62 100 HIS A CA 1
ATOM 823 C C . HIS A 1 100 ? 4.090 11.148 0.667 1.00 88.62 100 HIS A C 1
ATOM 825 O O . HIS A 1 100 ? 4.168 12.304 0.259 1.00 88.62 100 HIS A O 1
ATOM 831 N N . VAL A 1 101 ? 5.014 10.608 1.457 1.00 88.25 101 VAL A N 1
ATOM 832 C CA . VAL A 1 101 ? 6.251 11.300 1.825 1.00 88.25 101 VAL A CA 1
ATOM 833 C C . VAL A 1 101 ? 7.394 10.688 1.034 1.00 88.25 101 VAL A C 1
ATOM 835 O O . VAL A 1 101 ? 7.615 9.479 1.109 1.00 88.25 101 VAL A O 1
ATOM 838 N N . THR A 1 102 ? 8.116 11.517 0.283 1.00 87.88 102 THR A N 1
ATOM 839 C CA . THR A 1 102 ? 9.258 11.063 -0.512 1.00 87.88 102 THR A CA 1
ATOM 840 C C . THR A 1 102 ? 10.374 10.529 0.384 1.00 87.88 102 THR A C 1
ATOM 842 O O . THR A 1 102 ? 10.596 11.001 1.500 1.00 87.88 102 THR A O 1
ATOM 845 N N . SER A 1 103 ? 11.106 9.539 -0.124 1.00 81.25 103 SER A N 1
ATOM 846 C CA . SER A 1 103 ? 12.243 8.927 0.572 1.00 81.25 103 SER A CA 1
ATOM 847 C C . SER A 1 103 ? 13.544 9.730 0.455 1.00 81.25 103 SER A C 1
ATOM 849 O O . SER A 1 103 ? 14.568 9.305 0.985 1.00 81.25 103 SER A O 1
ATOM 851 N N . ASP A 1 104 ? 13.536 10.854 -0.266 1.00 86.31 104 ASP A N 1
ATOM 852 C CA . ASP A 1 104 ? 14.695 11.732 -0.412 1.00 86.31 104 ASP A CA 1
ATOM 853 C C . ASP A 1 104 ? 14.934 12.582 0.850 1.00 86.31 104 ASP A C 1
ATOM 855 O O . ASP A 1 104 ? 14.086 12.696 1.737 1.00 86.31 104 ASP A O 1
ATOM 859 N N . ASN A 1 105 ? 16.106 13.219 0.933 1.00 88.50 105 ASN A N 1
ATOM 860 C CA . ASN A 1 105 ? 16.476 14.045 2.089 1.00 88.50 105 ASN A CA 1
ATOM 861 C C . ASN A 1 105 ? 15.509 15.215 2.335 1.00 88.50 105 ASN A C 1
ATOM 863 O O . ASN A 1 105 ? 15.460 15.743 3.443 1.00 88.50 105 ASN A O 1
ATOM 867 N N . GLN A 1 106 ? 14.751 15.622 1.314 1.00 90.12 106 GLN A N 1
ATOM 868 C CA . GLN A 1 106 ? 13.793 16.719 1.402 1.00 90.12 106 GLN A CA 1
ATOM 869 C C . GLN A 1 106 ? 12.474 16.296 2.063 1.00 90.12 106 GLN A C 1
ATOM 871 O O . GLN A 1 106 ? 11.764 17.169 2.557 1.00 90.12 106 GLN A O 1
ATOM 876 N N . LYS A 1 107 ? 12.152 14.990 2.098 1.00 87.38 107 LYS A N 1
ATOM 877 C CA . LYS A 1 107 ? 10.928 14.432 2.705 1.00 87.38 107 LYS A CA 1
ATOM 878 C C . LYS A 1 107 ? 9.674 15.212 2.308 1.00 87.38 107 LYS A C 1
ATOM 880 O O . LYS A 1 107 ? 8.854 15.595 3.146 1.00 87.38 107 LYS A O 1
ATOM 885 N N . LYS A 1 108 ? 9.546 15.489 1.012 1.00 92.50 108 LYS A N 1
ATOM 886 C CA . LYS A 1 108 ? 8.417 16.226 0.454 1.00 92.50 108 LYS A CA 1
ATOM 887 C C . LYS A 1 108 ? 7.137 15.443 0.671 1.00 92.50 108 LYS A C 1
ATOM 889 O O . LYS A 1 108 ? 7.062 14.245 0.412 1.00 92.50 108 LYS A O 1
ATOM 894 N N . ARG A 1 109 ? 6.117 16.163 1.116 1.00 91.56 109 ARG A N 1
ATOM 895 C CA . ARG A 1 109 ? 4.784 15.638 1.365 1.00 91.56 109 ARG A CA 1
ATOM 896 C C . ARG A 1 109 ? 3.908 15.919 0.152 1.00 91.56 109 ARG A C 1
ATOM 898 O O . ARG A 1 109 ? 3.573 17.067 -0.127 1.00 91.56 109 ARG A O 1
ATOM 905 N N . LEU A 1 110 ? 3.595 14.866 -0.587 1.00 91.06 110 LEU A N 1
ATOM 906 C CA . LEU A 1 110 ? 2.742 14.881 -1.764 1.00 91.06 110 LEU A CA 1
ATOM 907 C C . LEU A 1 110 ? 1.325 14.515 -1.334 1.00 91.06 110 LEU A C 1
ATOM 909 O O . LEU A 1 110 ? 1.118 13.486 -0.696 1.00 91.06 110 LEU A O 1
ATOM 913 N N . ILE A 1 111 ? 0.357 15.357 -1.682 1.00 92.75 111 ILE A N 1
ATOM 914 C CA . ILE A 1 111 ? -1.057 15.133 -1.381 1.00 92.75 111 ILE A CA 1
ATOM 915 C C . ILE A 1 111 ? -1.810 15.175 -2.697 1.00 92.75 111 ILE A C 1
ATOM 917 O O . ILE A 1 111 ? -1.676 16.131 -3.459 1.00 92.75 111 ILE A O 1
ATOM 921 N N . GLN A 1 112 ? -2.605 14.145 -2.955 1.00 91.56 112 GLN A N 1
ATOM 922 C CA . GLN A 1 112 ? -3.440 14.065 -4.147 1.00 91.56 112 GLN A CA 1
ATOM 923 C C . GLN A 1 112 ? -4.840 13.564 -3.781 1.00 91.56 112 GLN A C 1
ATOM 925 O O . GLN A 1 112 ? -4.964 12.692 -2.917 1.00 91.56 112 GLN A O 1
ATOM 930 N N . PRO A 1 113 ? -5.904 14.074 -4.422 1.00 93.69 113 PRO A N 1
ATOM 931 C CA . PRO A 1 113 ? -7.232 13.506 -4.255 1.00 93.69 113 PRO A CA 1
ATOM 932 C C . PRO A 1 113 ? -7.291 12.097 -4.857 1.00 93.69 113 PRO A C 1
ATOM 934 O O . PRO A 1 113 ? -6.713 11.823 -5.911 1.00 93.69 113 PRO A O 1
ATOM 937 N N . CYS A 1 114 ? -8.038 11.207 -4.212 1.00 92.69 114 CYS A N 1
ATOM 938 C CA . CYS A 1 114 ? -8.337 9.887 -4.746 1.00 92.69 114 CYS A CA 1
ATOM 939 C C . CYS A 1 114 ? -9.451 10.009 -5.788 1.00 92.69 114 CYS A C 1
ATOM 941 O O . CYS A 1 114 ? -10.636 10.136 -5.474 1.00 92.69 114 CYS A O 1
ATOM 943 N N . LEU A 1 115 ? -9.048 10.023 -7.059 1.00 90.81 115 LEU A N 1
ATOM 944 C CA . LEU A 1 115 ? -9.957 10.142 -8.193 1.00 90.81 115 LEU A CA 1
ATOM 945 C C . LEU A 1 115 ? -10.199 8.775 -8.830 1.00 90.81 115 LEU A C 1
ATOM 947 O O . LEU A 1 115 ? -9.264 8.067 -9.201 1.00 90.81 115 LEU A O 1
ATOM 951 N N . ARG A 1 116 ? -11.472 8.435 -9.028 1.00 83.12 116 ARG A N 1
ATOM 952 C CA . ARG A 1 116 ? -11.910 7.293 -9.830 1.00 83.12 116 ARG A CA 1
ATOM 953 C C . ARG A 1 116 ? -12.713 7.825 -11.008 1.00 83.12 116 ARG A C 1
ATOM 955 O O . ARG A 1 116 ? -13.798 8.367 -10.817 1.00 83.12 116 ARG A O 1
ATOM 962 N N . ASN A 1 117 ? -12.164 7.694 -12.217 1.00 83.88 117 ASN A N 1
ATOM 963 C CA . ASN A 1 117 ? -12.723 8.268 -13.450 1.00 83.88 117 ASN A CA 1
ATOM 964 C C . ASN A 1 117 ? -12.999 9.783 -13.329 1.00 83.88 117 ASN A C 1
ATOM 966 O O . ASN A 1 117 ? -14.065 10.256 -13.705 1.00 83.88 117 ASN A O 1
ATOM 970 N N . GLY A 1 118 ? -12.067 10.533 -12.731 1.00 86.31 118 GLY A N 1
ATOM 971 C CA . GLY A 1 118 ? -12.198 11.982 -12.519 1.00 86.31 118 GLY A CA 1
ATOM 972 C C . GLY A 1 118 ? -13.096 12.395 -11.346 1.00 86.31 118 GLY A C 1
ATOM 973 O O . GLY A 1 118 ? -13.120 13.568 -10.991 1.00 86.31 118 GLY A O 1
ATOM 974 N N . ILE A 1 119 ? -13.791 11.454 -10.701 1.00 91.44 119 ILE A N 1
ATOM 975 C CA . ILE A 1 119 ? -14.675 11.731 -9.564 1.00 91.44 119 ILE A CA 1
ATOM 976 C C . ILE A 1 119 ? -13.949 11.410 -8.259 1.00 91.44 119 ILE A C 1
ATOM 978 O O . ILE A 1 119 ? -13.381 10.326 -8.111 1.00 91.44 119 ILE A O 1
ATOM 982 N N . ARG A 1 120 ? -14.006 12.332 -7.294 1.00 92.62 120 ARG A N 1
ATOM 983 C CA . ARG A 1 120 ? -13.461 12.124 -5.948 1.00 92.62 120 ARG A CA 1
ATOM 984 C C . ARG A 1 120 ? -14.228 11.017 -5.227 1.00 92.62 120 ARG A C 1
ATOM 986 O O . ARG A 1 120 ? -15.458 11.030 -5.184 1.00 92.62 120 ARG A O 1
ATOM 993 N N . ARG A 1 121 ? -13.500 10.037 -4.700 1.00 92.19 121 ARG A N 1
ATOM 994 C CA . ARG A 1 121 ? -14.039 8.877 -3.981 1.00 92.19 121 ARG A CA 1
ATOM 995 C C . ARG A 1 121 ? -13.132 8.541 -2.797 1.00 92.19 121 ARG A C 1
ATOM 997 O O . ARG A 1 121 ? -11.954 8.896 -2.841 1.00 92.19 121 ARG A O 1
ATOM 1004 N N . PRO A 1 122 ? -13.643 7.818 -1.786 1.00 94.12 122 PRO A N 1
ATOM 1005 C CA . PRO A 1 122 ? -12.782 7.214 -0.787 1.00 94.12 122 PRO A CA 1
ATOM 1006 C C . PRO A 1 122 ? -11.662 6.403 -1.437 1.00 94.12 122 PRO A C 1
ATOM 1008 O O . PRO A 1 122 ? -11.893 5.677 -2.409 1.00 94.12 122 PRO A O 1
ATOM 1011 N N . CYS A 1 123 ? -10.452 6.545 -0.911 1.00 94.06 123 CYS A N 1
ATOM 1012 C CA . CYS A 1 123 ? -9.279 5.845 -1.401 1.00 94.06 123 CYS A CA 1
ATOM 1013 C C . CYS A 1 123 ? -9.437 4.340 -1.149 1.00 94.06 123 CYS A C 1
ATOM 1015 O O . CYS A 1 123 ? -9.281 3.509 -2.042 1.00 94.06 123 CYS A O 1
ATOM 1017 N N . TYR A 1 124 ? -9.777 3.958 0.077 1.00 94.81 124 TYR A N 1
ATOM 1018 C CA . TYR A 1 124 ? -9.554 2.592 0.528 1.00 94.81 124 TYR A CA 1
ATOM 1019 C C . TYR A 1 124 ? -10.807 1.718 0.441 1.00 94.81 124 TYR A C 1
ATOM 1021 O O . TYR A 1 124 ? -11.891 2.110 0.859 1.00 94.81 124 TYR A O 1
ATOM 1029 N N . LEU A 1 125 ? -10.629 0.502 -0.080 1.00 93.56 125 LEU A N 1
ATOM 1030 C CA . LEU A 1 125 ? -11.616 -0.586 -0.044 1.00 93.56 125 LEU A CA 1
ATOM 1031 C C . LEU A 1 125 ? -11.229 -1.675 0.962 1.00 93.56 125 LEU A C 1
ATOM 1033 O O . LEU A 1 125 ? -12.077 -2.426 1.429 1.00 93.56 125 LEU A O 1
ATOM 1037 N N . PHE A 1 126 ? -9.939 -1.767 1.279 1.00 96.12 126 PHE A N 1
ATOM 1038 C CA . PHE A 1 126 ? -9.377 -2.735 2.210 1.00 96.12 126 PHE A CA 1
ATOM 1039 C C . PHE A 1 126 ? -8.583 -2.001 3.287 1.00 96.12 126 PHE A C 1
ATOM 1041 O O . PHE A 1 126 ? -8.154 -0.868 3.079 1.00 96.12 126 PHE A O 1
ATOM 1048 N N . ALA A 1 127 ? -8.329 -2.652 4.418 1.00 96.38 127 ALA A N 1
ATOM 1049 C CA . ALA A 1 127 ? -7.480 -2.110 5.471 1.00 96.38 127 ALA A CA 1
ATOM 1050 C C . ALA A 1 127 ? -6.659 -3.218 6.142 1.00 96.38 127 ALA A C 1
ATOM 1052 O O . ALA A 1 127 ? -7.084 -4.372 6.214 1.00 96.38 127 ALA A O 1
ATOM 1053 N N . ARG A 1 128 ? -5.474 -2.865 6.648 1.00 96.56 128 ARG A N 1
ATOM 1054 C CA . ARG A 1 128 ? -4.614 -3.729 7.473 1.00 96.56 128 ARG A CA 1
ATOM 1055 C C . ARG A 1 128 ? -3.750 -2.873 8.416 1.00 96.56 128 ARG A C 1
ATOM 1057 O O . ARG A 1 128 ? -3.517 -1.705 8.139 1.00 96.56 128 ARG A O 1
ATOM 1064 N N . LYS A 1 129 ? -3.203 -3.408 9.508 1.00 97.31 129 LYS A N 1
ATOM 1065 C CA . LYS A 1 129 ? -3.193 -4.805 9.971 1.00 97.31 129 LYS A CA 1
ATOM 1066 C C . LYS A 1 129 ? -4.084 -4.941 11.201 1.00 97.31 129 LYS A C 1
ATOM 1068 O O . LYS A 1 129 ? -3.947 -4.163 12.131 1.00 97.31 129 LYS A O 1
ATOM 1073 N N . PHE A 1 130 ? -4.954 -5.941 11.215 1.00 97.81 130 PHE A N 1
ATOM 1074 C CA . PHE A 1 130 ? -5.837 -6.218 12.344 1.00 97.81 130 PHE A CA 1
ATOM 1075 C C . PHE A 1 130 ? -5.377 -7.494 13.043 1.00 97.81 130 PHE A C 1
ATOM 1077 O O . PHE A 1 130 ? -5.041 -8.480 12.382 1.00 97.81 130 PHE A O 1
ATOM 1084 N N . HIS A 1 131 ? -5.293 -7.457 14.369 1.00 98.25 131 HIS A N 1
ATOM 1085 C CA . HIS A 1 131 ? -5.022 -8.637 15.179 1.00 98.25 131 HIS A CA 1
ATOM 1086 C C . HIS A 1 131 ? -6.282 -9.530 15.238 1.00 98.25 131 HIS A C 1
ATOM 1088 O O . HIS A 1 131 ? -7.391 -9.002 15.147 1.00 98.25 131 HIS A O 1
ATOM 1094 N N . PRO A 1 132 ? -6.167 -10.867 15.370 1.00 98.00 132 PRO A N 1
ATOM 1095 C CA . PRO A 1 132 ? -7.336 -11.756 15.362 1.00 98.00 132 PRO A CA 1
ATOM 1096 C C . PRO A 1 132 ? -8.415 -11.438 16.413 1.00 98.00 132 PRO A C 1
ATOM 1098 O O . PRO A 1 132 ? -9.590 -11.689 16.167 1.00 98.00 132 PRO A O 1
ATOM 1101 N N . ASP A 1 133 ? -8.040 -10.834 17.545 1.00 97.88 133 ASP A N 1
ATOM 1102 C CA . ASP A 1 133 ? -8.970 -10.391 18.604 1.00 97.88 133 ASP A CA 1
ATOM 1103 C C . ASP A 1 133 ? -9.932 -9.271 18.165 1.00 97.88 133 ASP A C 1
ATOM 1105 O O . ASP A 1 133 ? -10.909 -8.989 18.848 1.00 97.88 133 ASP A O 1
ATOM 1109 N N . THR A 1 134 ? -9.689 -8.637 17.018 1.00 98.00 134 THR A N 1
ATOM 1110 C CA . THR A 1 134 ? -10.562 -7.590 16.468 1.00 98.00 134 THR A CA 1
ATOM 1111 C C . THR A 1 134 ? -11.816 -8.130 15.785 1.00 98.00 134 THR A C 1
ATOM 1113 O O . THR A 1 134 ? -12.717 -7.345 15.490 1.00 98.00 134 THR A O 1
ATOM 1116 N N . LEU A 1 135 ? -11.880 -9.439 15.506 1.00 96.94 135 LEU A N 1
ATOM 1117 C CA . LEU A 1 135 ? -12.912 -10.034 14.654 1.00 96.94 135 LEU A CA 1
ATOM 1118 C C . LEU A 1 135 ? -14.330 -9.721 15.144 1.00 96.94 135 LEU A C 1
ATOM 1120 O O . LEU A 1 135 ? -15.159 -9.282 14.353 1.00 96.94 135 LEU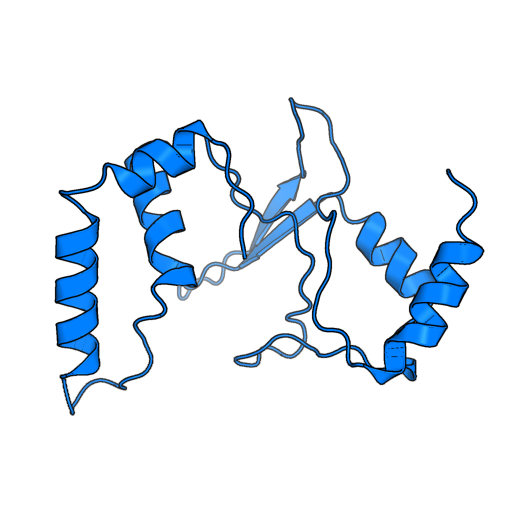 A O 1
ATOM 1124 N N . GLU A 1 136 ? -14.599 -9.912 16.435 1.00 96.31 136 GLU A N 1
ATOM 1125 C CA . GLU A 1 136 ? -15.931 -9.690 17.006 1.00 96.31 136 GLU A CA 1
ATOM 1126 C C . GLU A 1 136 ? -16.352 -8.217 16.909 1.00 96.31 136 GLU A C 1
ATOM 1128 O O . GLU A 1 136 ? -17.453 -7.916 16.450 1.00 96.31 136 GLU A O 1
ATOM 1133 N N . ASN A 1 137 ? -15.446 -7.284 17.223 1.00 96.38 137 ASN A N 1
ATOM 1134 C CA . ASN A 1 137 ? -15.706 -5.849 17.086 1.00 96.38 137 ASN A CA 1
ATOM 1135 C C . ASN A 1 137 ? -15.983 -5.462 15.630 1.00 96.38 137 ASN A C 1
ATOM 1137 O O . ASN A 1 137 ? -16.923 -4.718 15.364 1.00 96.38 137 ASN A O 1
ATOM 1141 N N . LEU A 1 138 ? -15.199 -5.982 14.680 1.00 95.50 138 LEU A N 1
ATOM 1142 C CA . LEU A 1 138 ? -15.411 -5.724 13.256 1.00 95.50 138 LEU A CA 1
ATOM 1143 C C . LEU A 1 138 ? -16.774 -6.254 12.797 1.00 95.50 138 LEU A C 1
ATOM 1145 O O . LEU A 1 138 ? -17.519 -5.513 12.159 1.00 95.50 138 LEU A O 1
ATOM 1149 N N . LEU A 1 139 ? -17.131 -7.493 13.152 1.00 95.19 139 LEU A N 1
ATOM 1150 C CA . LEU A 1 139 ? -18.435 -8.071 12.814 1.00 95.19 139 LEU A CA 1
ATOM 1151 C C . LEU A 1 139 ? -19.588 -7.248 13.398 1.00 95.19 139 LEU A C 1
ATOM 1153 O O . LEU A 1 139 ? -20.539 -6.959 12.677 1.00 95.19 139 LEU A O 1
ATOM 1157 N N . ASN A 1 140 ? -19.478 -6.817 14.657 1.00 94.62 140 ASN A N 1
ATOM 1158 C CA . ASN A 1 140 ? -20.486 -5.989 15.322 1.00 94.62 140 ASN A CA 1
ATOM 1159 C C . ASN A 1 140 ? -20.620 -4.594 14.699 1.00 94.62 140 ASN A C 1
ATOM 1161 O O . ASN A 1 140 ? -21.721 -4.053 14.613 1.00 94.62 140 ASN A O 1
ATOM 1165 N N . ILE A 1 141 ? -19.516 -3.989 14.260 1.00 94.25 141 ILE A N 1
ATOM 1166 C CA . ILE A 1 141 ? -19.559 -2.698 13.567 1.00 94.25 141 ILE A CA 1
ATOM 1167 C C . ILE A 1 141 ? -20.224 -2.873 12.200 1.00 94.25 141 ILE A C 1
ATOM 1169 O O . ILE A 1 141 ? -21.154 -2.137 11.880 1.00 94.25 141 ILE A O 1
ATOM 1173 N N . PHE A 1 142 ? -19.787 -3.853 11.405 1.00 90.12 142 PHE A N 1
ATOM 1174 C CA . PHE A 1 142 ? -20.292 -4.041 10.044 1.00 90.12 142 PHE A CA 1
ATOM 1175 C C . PHE A 1 142 ? -21.732 -4.565 9.986 1.00 90.12 142 PHE A C 1
ATOM 1177 O O . PHE A 1 142 ? -22.440 -4.237 9.038 1.00 90.12 142 PHE A O 1
ATOM 1184 N N . SER A 1 143 ? -22.201 -5.311 10.990 1.00 88.31 143 SER A N 1
ATOM 1185 C CA . SER A 1 143 ? -23.607 -5.731 11.083 1.00 88.31 143 SER A CA 1
ATOM 1186 C C . SER A 1 143 ? -24.557 -4.566 11.374 1.00 88.31 143 SER A C 1
ATOM 1188 O O . SER A 1 143 ? -25.698 -4.578 10.922 1.00 88.31 143 SER A O 1
ATOM 1190 N N . ASN A 1 144 ? -24.074 -3.538 12.076 1.00 79.19 144 ASN A N 1
ATOM 1191 C CA . ASN A 1 144 ? -24.831 -2.329 12.404 1.00 79.19 144 ASN A CA 1
ATOM 1192 C C . ASN A 1 144 ? -24.579 -1.169 11.425 1.00 79.19 144 ASN A C 1
ATOM 1194 O O . ASN A 1 144 ? -25.156 -0.088 11.575 1.00 79.19 144 ASN A O 1
ATOM 1198 N N . PHE A 1 145 ? -23.735 -1.375 10.410 1.00 68.62 145 PHE A N 1
ATOM 1199 C CA . PHE A 1 145 ? -23.492 -0.409 9.343 1.00 68.62 145 PHE A CA 1
ATOM 1200 C C . PHE A 1 145 ? -24.691 -0.417 8.388 1.00 68.62 145 PHE A C 1
ATOM 1202 O O . PHE A 1 145 ? -24.709 -1.094 7.362 1.00 68.62 145 PHE A O 1
ATOM 1209 N N . SER A 1 146 ? -25.731 0.337 8.742 1.00 55.12 146 SER A N 1
ATOM 1210 C CA . SER A 1 146 ? -26.795 0.665 7.797 1.00 55.12 146 SER A CA 1
ATOM 1211 C C . SER A 1 146 ? -26.169 1.467 6.657 1.00 55.12 146 SER A C 1
ATOM 1213 O O . SER A 1 146 ? -25.552 2.505 6.894 1.00 55.12 146 SER A O 1
ATOM 1215 N N . THR A 1 147 ? -26.272 0.937 5.440 1.00 46.66 147 THR A N 1
ATOM 1216 C CA . THR A 1 147 ? -25.866 1.571 4.180 1.00 46.66 147 THR A CA 1
ATOM 1217 C C . THR A 1 147 ? -26.228 3.057 4.170 1.00 46.66 147 THR A C 1
ATOM 1219 O O . THR A 1 147 ? -27.408 3.396 4.253 1.00 46.66 147 THR A O 1
ATOM 1222 N N . ILE A 1 148 ? -25.205 3.913 4.082 1.00 41.12 148 ILE A N 1
ATOM 1223 C CA . ILE A 1 148 ? -25.327 5.306 3.628 1.00 41.12 148 ILE A CA 1
ATOM 1224 C C . ILE A 1 148 ? -25.458 5.292 2.107 1.00 41.12 148 ILE A C 1
ATOM 1226 O O . ILE A 1 148 ? -24.668 4.552 1.472 1.00 41.12 148 ILE A O 1
#

Foldseek 3Di:
DADDDPVLVVVVVPDPDQVVVLVVVLVVQLPDPVHDNPPCPVVVPVSVVVCCVVPVPVDDPAHQEAFACVVVDPHTDEDELVNQDLVVVVVLQPAQKDWDFDPDPVRDIDIDGNDDVNDGGRSHPHYDDYDPNNVVVVCVSVVPPDDD

Radius of gyration: 18.62 Å; chains: 1; bounding box: 56×29×43 Å

Sequence (148 aa):
WFAMKRQHAVITLADNLYYPKFRDVCLIMQLNPKRNRSYCVADEHYLPTFFNIIDPGGISNWSLTHVDWSEKKFHPKMYKASDVTSELIKNITSVDISEHVTSDNQKKRLIQPCLRNGIRRPCYLFARKFHPDTLENLLNIFSNFSTI

Organism: Citrus sinensis (NCBI:txid2711)